Protein AF-A0A7S3UGG8-F1 (afdb_monomer_lite)

Secondary structure (DSSP, 8-state):
-------S--HHHHHHT---PPPP---------SBTTB-EEEEEEEETTEEEEEEE--TTSGGGGGGGG-EETTEE---HHHHHHHHHHHHHHS--SS-------------

Organism: NCBI:txid88271

pLDDT: mean 82.66, std 14.95, range [39.47, 97.5]

Sequence (111 aa):
GGCHAKEVFGRAELAATLRKVPIGRSRYWVVPSPHPLVGRFLGSRSSVGNAAAVYETQLGAPSLAFLFDHKVRGRSLFPATGFLESALAASKTSVASSPRHVGLGDVSISS

Foldseek 3Di:
DDDDPDDPDDVVVVVVPDDDDDDPPDDDDDDDDLDQLFADWPDWDDDVPDIDTDTDHDCPDPVNVVQQVCDDPNGRDRDPVSVVVSQVSVVVVDDDPDDDDRDDDDDDDDD

InterPro domains:
  IPR049552 Polyketide synthase, dehydratase domain, N-terminal [PF21089] (35-109)
  IPR049900 Polyketide synthase, dehydratase domain [PS52019] (35-111)

Radius of gyration: 26.69 Å; chains: 1; bounding box: 82×51×42 Å

Structure (mmCIF, N/CA/C/O backbone):
data_AF-A0A7S3UGG8-F1
#
_entry.id   AF-A0A7S3UGG8-F1
#
loop_
_atom_site.group_PDB
_atom_site.id
_atom_site.type_symbol
_atom_site.label_atom_id
_atom_site.label_alt_id
_atom_site.label_comp_id
_atom_site.label_asym_id
_atom_site.label_entity_id
_atom_site.label_seq_id
_atom_site.pdbx_PDB_ins_code
_atom_site.Cartn_x
_atom_site.Cartn_y
_atom_site.Cartn_z
_atom_site.occupancy
_atom_site.B_iso_or_equiv
_atom_site.auth_seq_id
_atom_site.auth_comp_id
_atom_site.auth_asym_id
_atom_site.auth_atom_id
_atom_site.pdbx_PDB_model_num
ATOM 1 N N . GLY A 1 1 ? 72.129 33.702 8.381 1.00 41.34 1 GLY A N 1
ATOM 2 C CA . GLY A 1 1 ? 71.452 32.432 8.065 1.00 41.34 1 GLY A CA 1
ATOM 3 C C . GLY A 1 1 ? 70.018 32.739 7.714 1.00 41.34 1 GLY A C 1
ATOM 4 O O . GLY A 1 1 ? 69.275 33.110 8.606 1.00 41.34 1 GLY A O 1
ATOM 5 N N . GLY A 1 2 ? 69.665 32.708 6.429 1.00 39.47 2 GLY A N 1
ATOM 6 C CA . GLY A 1 2 ? 68.315 33.023 5.956 1.00 39.47 2 GLY A CA 1
ATOM 7 C C . GLY A 1 2 ? 67.540 31.742 5.665 1.00 39.47 2 GLY A C 1
ATOM 8 O O . GLY A 1 2 ? 67.835 31.043 4.698 1.00 39.47 2 GLY A O 1
ATOM 9 N N . CYS A 1 3 ? 66.584 31.432 6.531 1.00 47.00 3 CYS A N 1
ATOM 10 C CA . CYS A 1 3 ? 65.628 30.339 6.409 1.00 47.00 3 CYS A CA 1
ATOM 11 C C . CYS A 1 3 ? 64.690 30.580 5.212 1.00 47.00 3 CYS A C 1
ATOM 13 O O . CYS A 1 3 ? 63.934 31.546 5.184 1.00 47.00 3 CYS A O 1
ATOM 15 N N . HIS A 1 4 ? 64.742 29.689 4.219 1.00 42.56 4 HIS A N 1
ATOM 16 C CA . HIS A 1 4 ? 63.827 29.658 3.079 1.00 42.56 4 HIS A CA 1
ATOM 17 C C . HIS A 1 4 ? 62.654 28.719 3.384 1.00 42.56 4 HIS A C 1
ATOM 19 O O . HIS A 1 4 ? 62.724 27.525 3.107 1.00 42.56 4 HIS A O 1
ATOM 25 N N . ALA A 1 5 ? 61.563 29.254 3.929 1.00 50.47 5 ALA A N 1
ATOM 26 C CA . ALA A 1 5 ? 60.259 28.605 3.835 1.00 50.47 5 ALA A CA 1
ATOM 27 C C . ALA A 1 5 ? 59.597 29.106 2.545 1.00 50.47 5 ALA A C 1
ATOM 29 O O . ALA A 1 5 ? 59.101 30.228 2.495 1.00 50.47 5 ALA A O 1
ATOM 30 N N . LYS A 1 6 ? 59.669 28.320 1.465 1.00 51.06 6 LYS A N 1
ATOM 31 C CA . LYS A 1 6 ? 58.927 28.616 0.234 1.00 51.06 6 LYS A CA 1
ATOM 32 C C . LYS A 1 6 ? 57.551 27.966 0.340 1.00 51.06 6 LYS A C 1
ATOM 34 O O . LYS A 1 6 ? 57.455 26.748 0.452 1.00 51.06 6 LYS A O 1
ATOM 39 N N . GLU A 1 7 ? 56.513 28.797 0.346 1.00 55.31 7 GLU A N 1
ATOM 40 C CA . GLU A 1 7 ? 55.108 28.401 0.240 1.00 55.31 7 GLU A CA 1
ATOM 41 C C . GLU A 1 7 ? 54.893 27.538 -1.012 1.00 55.31 7 GLU A C 1
ATOM 43 O O . GLU A 1 7 ? 55.198 27.957 -2.127 1.00 55.31 7 GLU A O 1
ATOM 48 N N . VAL A 1 8 ? 54.376 26.321 -0.820 1.00 56.72 8 VAL A N 1
ATOM 49 C CA . VAL A 1 8 ? 54.260 25.284 -1.866 1.00 56.72 8 VAL A CA 1
ATOM 50 C C . VAL A 1 8 ? 52.933 25.351 -2.642 1.00 56.72 8 VAL A C 1
ATOM 52 O O . VAL A 1 8 ? 52.696 24.530 -3.514 1.00 56.72 8 VAL A O 1
ATOM 55 N N . PHE A 1 9 ? 52.054 26.329 -2.409 1.00 54.84 9 PHE A N 1
ATOM 56 C CA . PHE A 1 9 ? 50.751 26.349 -3.092 1.00 54.84 9 PHE A CA 1
ATOM 57 C C . PHE A 1 9 ? 50.391 27.725 -3.648 1.00 54.84 9 PHE A C 1
ATOM 59 O O . PHE A 1 9 ? 49.642 28.501 -3.054 1.00 54.84 9 PHE A O 1
ATOM 66 N N . GLY A 1 10 ? 50.894 28.007 -4.851 1.00 54.00 10 GLY A N 1
ATOM 67 C CA . GLY A 1 10 ? 50.398 29.102 -5.675 1.00 54.00 10 GLY A CA 1
ATOM 68 C C . GLY A 1 10 ? 48.967 28.812 -6.136 1.00 54.00 10 GLY A C 1
ATOM 69 O O . GLY A 1 10 ? 48.717 27.841 -6.846 1.00 54.00 10 GLY A O 1
ATOM 70 N N . ARG A 1 11 ? 48.011 29.680 -5.778 1.00 56.44 11 ARG A N 1
ATOM 71 C CA . ARG A 1 11 ? 46.580 29.576 -6.158 1.00 56.44 11 ARG A CA 1
ATOM 72 C C . ARG A 1 11 ? 46.342 29.380 -7.666 1.00 56.44 11 ARG A C 1
ATOM 74 O O . ARG A 1 11 ? 45.307 28.844 -8.049 1.00 56.44 11 ARG A O 1
ATOM 81 N N . ALA A 1 12 ? 47.286 29.802 -8.509 1.00 55.72 12 ALA A N 1
ATOM 82 C CA . ALA A 1 12 ? 47.228 29.664 -9.964 1.00 55.72 12 ALA A CA 1
ATOM 83 C C . ALA A 1 12 ? 47.411 28.213 -10.455 1.00 55.72 12 ALA A C 1
ATOM 85 O O . ALA A 1 12 ? 46.827 27.829 -11.465 1.00 55.72 12 ALA A O 1
ATOM 86 N N . GLU A 1 13 ? 48.172 27.392 -9.731 1.00 55.06 13 GLU A N 1
ATOM 87 C CA . GLU A 1 13 ? 48.487 26.013 -10.129 1.00 55.06 13 GLU A CA 1
ATOM 88 C C . GLU A 1 13 ? 47.308 25.056 -9.869 1.00 55.06 13 GLU A C 1
ATOM 90 O O . GLU A 1 13 ? 47.064 24.108 -10.620 1.00 55.06 13 GLU A O 1
ATOM 95 N N . LEU A 1 14 ? 46.493 25.378 -8.857 1.00 56.66 14 LEU A N 1
ATOM 96 C CA . LEU A 1 14 ? 45.287 24.628 -8.504 1.00 56.66 14 LEU A CA 1
ATOM 97 C C . LEU A 1 14 ? 44.181 24.752 -9.569 1.00 56.66 14 LEU A C 1
ATOM 99 O O . LEU A 1 14 ? 43.412 23.822 -9.783 1.00 56.66 14 LEU A O 1
ATOM 103 N N . ALA A 1 15 ? 44.091 25.895 -10.257 1.00 60.56 15 ALA A N 1
ATOM 104 C CA . ALA A 1 15 ? 43.083 26.119 -11.295 1.00 60.56 15 ALA A CA 1
ATOM 105 C C . ALA A 1 15 ? 43.408 25.367 -12.598 1.00 60.56 15 ALA A C 1
ATOM 107 O O . ALA A 1 15 ? 42.500 24.901 -13.284 1.00 60.56 15 ALA A O 1
ATOM 108 N N . ALA A 1 16 ? 44.698 25.206 -12.916 1.00 62.28 16 ALA A N 1
ATOM 109 C CA . ALA A 1 16 ? 45.163 24.530 -14.129 1.00 62.28 16 ALA A CA 1
ATOM 110 C C . ALA A 1 16 ? 44.977 22.999 -14.089 1.00 62.28 16 ALA A C 1
ATOM 112 O O . ALA A 1 16 ? 44.969 22.344 -15.130 1.00 62.28 16 ALA A O 1
ATOM 113 N N . THR A 1 17 ? 44.798 22.422 -12.898 1.00 68.00 17 THR A N 1
ATOM 114 C CA . THR A 1 17 ? 44.623 20.976 -12.682 1.00 68.00 17 THR A CA 1
ATOM 115 C C . THR A 1 17 ? 43.159 20.534 -12.603 1.00 68.00 17 THR A C 1
ATOM 117 O O . THR A 1 17 ? 42.872 19.337 -12.692 1.00 68.00 17 THR A O 1
ATOM 120 N N . LEU A 1 18 ? 42.206 21.469 -12.503 1.00 75.12 18 LEU A N 1
ATOM 121 C CA . LEU A 1 18 ? 40.781 21.147 -12.443 1.00 75.12 18 LEU A CA 1
ATOM 122 C C . LEU A 1 18 ? 40.245 20.751 -13.825 1.00 75.12 18 LEU A C 1
ATOM 124 O O . LEU A 1 18 ? 39.810 21.579 -14.625 1.00 75.12 18 LEU A O 1
ATOM 128 N N . ARG A 1 19 ? 40.214 19.443 -14.098 1.00 78.75 19 ARG A N 1
ATOM 129 C CA . ARG A 1 19 ? 39.433 18.903 -15.217 1.00 78.75 19 ARG A CA 1
ATOM 130 C C . ARG A 1 19 ? 37.944 18.994 -14.894 1.00 78.75 19 ARG A C 1
ATOM 132 O O . ARG A 1 19 ? 37.480 18.460 -13.889 1.00 78.75 19 ARG A O 1
ATOM 139 N N . LYS A 1 20 ? 37.172 19.608 -15.792 1.00 80.38 20 LYS A N 1
ATOM 140 C CA . LYS A 1 20 ? 35.707 19.558 -15.753 1.00 80.38 20 LYS A CA 1
ATOM 141 C C . LYS A 1 20 ? 35.261 18.116 -15.995 1.00 80.38 20 LYS A C 1
ATOM 143 O O . LYS A 1 20 ? 35.411 17.601 -17.101 1.00 80.38 20 LYS A O 1
ATOM 148 N N . VAL A 1 21 ? 34.724 17.466 -14.967 1.00 82.25 21 VAL A N 1
ATOM 149 C CA . VAL A 1 21 ? 34.116 16.140 -15.118 1.00 82.25 21 VAL A CA 1
ATOM 150 C C . VAL A 1 21 ? 32.869 16.293 -15.997 1.00 82.25 21 VAL A C 1
ATOM 152 O O . VAL A 1 21 ? 32.049 17.178 -15.725 1.00 82.25 21 VAL A O 1
ATOM 155 N N . PRO A 1 22 ? 32.710 15.494 -17.069 1.00 83.06 22 PRO A N 1
ATOM 156 C CA . PRO A 1 22 ? 31.497 15.536 -17.867 1.00 83.06 22 PRO A CA 1
ATOM 157 C C . PRO A 1 22 ? 30.323 15.122 -16.982 1.00 83.06 22 PRO A C 1
ATOM 159 O O . PRO A 1 22 ? 30.276 14.005 -16.471 1.00 83.06 22 PRO A O 1
ATOM 162 N N . ILE A 1 23 ? 29.371 16.034 -16.787 1.00 83.62 23 ILE A N 1
ATOM 163 C CA . ILE A 1 23 ? 28.135 15.691 -16.095 1.00 83.62 23 ILE A CA 1
ATOM 164 C C . ILE A 1 23 ? 27.283 14.862 -17.062 1.00 83.62 23 ILE A C 1
ATOM 166 O O . ILE A 1 23 ? 26.986 15.295 -18.179 1.00 83.62 23 ILE A O 1
ATOM 170 N N . GLY A 1 24 ? 26.929 13.641 -16.665 1.00 86.38 24 GLY A N 1
ATOM 171 C CA . GLY A 1 24 ? 26.004 12.815 -17.434 1.00 86.38 24 GLY A CA 1
ATOM 172 C C . GLY A 1 24 ? 24.653 13.521 -17.536 1.00 86.38 24 GLY A C 1
ATOM 173 O O . GLY A 1 24 ? 24.070 13.905 -16.523 1.00 86.38 24 GLY A O 1
ATOM 174 N N . ARG A 1 25 ? 24.150 13.731 -18.757 1.00 85.44 25 ARG A N 1
ATOM 175 C CA . ARG A 1 25 ? 22.840 14.361 -18.981 1.00 85.44 25 ARG A CA 1
ATOM 176 C C . ARG A 1 25 ? 21.730 13.331 -18.790 1.00 85.44 25 ARG A C 1
ATOM 178 O O . ARG A 1 25 ? 21.193 12.805 -19.759 1.00 85.44 25 ARG A O 1
ATOM 185 N N . SER A 1 26 ? 21.381 13.071 -17.537 1.00 88.38 26 SER A N 1
ATOM 186 C CA . SER A 1 26 ? 20.188 12.304 -17.177 1.00 88.38 26 SER A CA 1
ATOM 187 C C . SER A 1 26 ? 19.026 13.251 -16.890 1.00 88.38 26 SER A C 1
ATOM 189 O O . SER A 1 26 ? 19.201 14.311 -16.290 1.00 88.38 26 SER A O 1
ATOM 191 N N . ARG A 1 27 ? 17.826 12.889 -17.351 1.00 88.50 27 ARG A N 1
ATOM 192 C CA . ARG A 1 27 ? 16.606 13.642 -17.046 1.00 88.50 27 ARG A CA 1
ATOM 193 C C . ARG A 1 27 ? 16.079 13.198 -15.686 1.00 88.50 27 ARG A C 1
ATOM 195 O O . ARG A 1 27 ? 15.719 12.035 -15.535 1.00 88.50 27 ARG A O 1
ATOM 202 N N . TYR A 1 28 ? 16.002 14.128 -14.742 1.00 87.81 28 TYR A N 1
ATOM 203 C CA . TYR A 1 28 ? 15.392 13.917 -13.432 1.00 87.81 28 TYR A CA 1
ATOM 204 C C . TYR A 1 28 ? 14.126 14.765 -13.352 1.00 87.81 28 TYR A C 1
ATOM 206 O O . TYR A 1 28 ? 14.198 15.990 -13.407 1.00 87.81 28 TYR A O 1
ATOM 214 N N . TRP A 1 29 ? 12.972 14.108 -13.262 1.00 89.62 29 TRP A N 1
ATOM 215 C CA . TRP A 1 29 ? 11.668 14.754 -13.130 1.00 89.62 29 TRP A CA 1
ATOM 216 C C . TRP A 1 29 ? 11.025 14.325 -11.818 1.00 89.62 29 TRP A C 1
ATOM 218 O O . TRP A 1 29 ? 11.117 13.158 -11.439 1.00 89.62 29 TRP A O 1
ATOM 228 N N . VAL A 1 30 ? 10.349 15.256 -11.145 1.00 88.12 30 VAL A N 1
ATOM 229 C CA . VAL A 1 30 ? 9.480 14.921 -10.016 1.00 88.12 30 VAL A CA 1
ATOM 230 C C . VAL A 1 30 ? 8.153 14.442 -10.593 1.00 88.12 30 VAL A C 1
ATOM 232 O O . VAL A 1 30 ? 7.461 15.199 -11.269 1.00 88.12 30 VAL A O 1
ATOM 235 N N . VAL A 1 31 ? 7.817 13.179 -10.347 1.00 84.75 31 VAL A N 1
ATOM 236 C CA . VAL A 1 31 ? 6.511 12.601 -10.678 1.00 84.75 31 VAL A CA 1
ATOM 237 C C . VAL A 1 31 ? 5.709 12.403 -9.391 1.00 84.75 31 VAL A C 1
ATOM 239 O O . VAL A 1 31 ? 6.304 12.084 -8.358 1.00 84.75 31 VAL A O 1
ATOM 242 N N . PRO A 1 32 ? 4.381 12.613 -9.410 1.00 83.44 32 PRO A N 1
ATOM 243 C CA . PRO A 1 32 ? 3.549 12.331 -8.249 1.00 83.44 32 PRO A CA 1
ATOM 244 C C . PRO A 1 32 ? 3.583 10.836 -7.916 1.00 83.44 32 PRO A C 1
ATOM 246 O O . PRO A 1 32 ? 3.772 9.996 -8.799 1.00 83.44 32 PRO A O 1
ATOM 249 N N . SER A 1 33 ? 3.369 10.504 -6.639 1.00 85.25 33 SER A N 1
ATOM 250 C CA . SER A 1 33 ? 3.172 9.106 -6.251 1.00 85.25 33 SER A CA 1
ATOM 251 C C . SER A 1 33 ? 1.932 8.550 -6.966 1.00 85.25 33 SER A C 1
ATOM 253 O O . SER A 1 33 ? 0.889 9.209 -6.934 1.00 85.25 33 SER A O 1
ATOM 255 N N . PRO A 1 34 ? 2.011 7.364 -7.595 1.00 86.38 34 PRO A N 1
ATOM 256 C CA . PRO A 1 34 ? 0.878 6.781 -8.306 1.00 86.38 34 PRO A CA 1
ATOM 257 C C . PRO A 1 34 ? -0.267 6.407 -7.3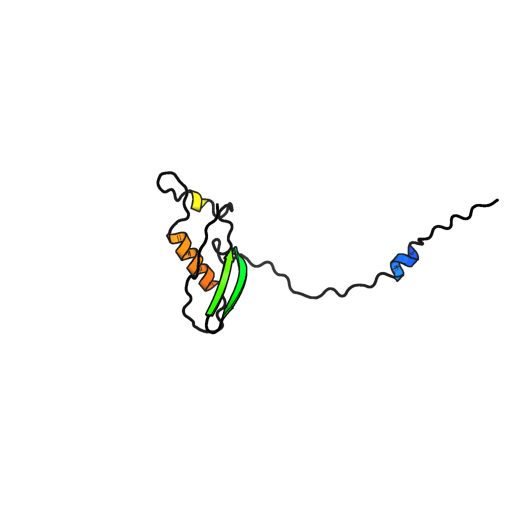57 1.00 86.38 34 PRO A C 1
ATOM 259 O O . PRO A 1 34 ? -1.429 6.459 -7.758 1.00 86.38 34 PRO A O 1
ATOM 262 N N . HIS A 1 35 ? 0.041 6.037 -6.108 1.00 93.12 35 HIS A N 1
ATOM 263 C CA . HIS A 1 35 ? -0.963 5.666 -5.118 1.00 93.12 35 HIS A CA 1
ATOM 264 C C . HIS A 1 35 ? -0.445 5.838 -3.673 1.00 93.12 35 HIS A C 1
ATOM 266 O O . HIS A 1 35 ? 0.681 5.434 -3.391 1.00 93.12 35 HIS A O 1
ATOM 272 N N . PRO A 1 36 ? -1.234 6.360 -2.710 1.00 93.19 36 PRO A N 1
ATOM 273 C CA . PRO A 1 36 ? -0.779 6.567 -1.327 1.00 93.19 36 PRO A CA 1
ATOM 274 C C . PRO A 1 36 ? -0.306 5.299 -0.603 1.00 93.19 36 PRO A C 1
ATOM 276 O O . PRO A 1 36 ? 0.583 5.376 0.238 1.00 93.19 36 PRO A O 1
ATOM 279 N N . LEU A 1 37 ? -0.883 4.138 -0.937 1.00 94.50 37 LEU A N 1
ATOM 280 C CA . LEU A 1 37 ? -0.499 2.837 -0.370 1.00 94.50 37 LEU A CA 1
ATOM 281 C C . LEU A 1 37 ? 0.633 2.125 -1.138 1.00 94.50 37 LEU A C 1
ATOM 283 O O . LEU A 1 37 ? 1.048 1.039 -0.737 1.00 94.50 37 LEU A O 1
ATOM 287 N N . VAL A 1 38 ? 1.157 2.725 -2.213 1.00 94.19 38 VAL A N 1
ATOM 288 C CA . VAL A 1 38 ? 2.276 2.189 -3.008 1.00 94.19 38 VAL A CA 1
ATOM 289 C C . VAL A 1 38 ? 3.368 3.247 -3.104 1.00 94.19 38 VAL A C 1
ATOM 291 O O . VAL A 1 38 ? 3.290 4.174 -3.905 1.00 94.19 38 VAL A O 1
ATOM 294 N N . GLY A 1 39 ? 4.381 3.116 -2.254 1.00 92.81 39 GLY A N 1
ATOM 295 C CA . GLY A 1 39 ? 5.484 4.060 -2.159 1.00 92.81 39 GLY A CA 1
ATOM 296 C C . GLY A 1 39 ? 6.712 3.635 -2.959 1.00 92.81 39 GLY A C 1
ATOM 297 O O . GLY A 1 39 ? 6.716 3.568 -4.188 1.00 92.81 39 GLY A O 1
ATOM 298 N N . ARG A 1 40 ? 7.802 3.399 -2.235 1.00 92.12 40 ARG A N 1
ATOM 299 C CA . ARG A 1 40 ? 9.128 3.134 -2.782 1.00 92.12 40 ARG A CA 1
ATOM 300 C C . ARG A 1 40 ? 9.149 1.788 -3.502 1.00 92.12 40 ARG A C 1
ATOM 302 O O . ARG A 1 40 ? 8.797 0.764 -2.926 1.00 92.12 40 ARG A O 1
ATOM 309 N N . PHE A 1 41 ? 9.617 1.780 -4.746 1.00 92.25 41 PHE A N 1
ATOM 310 C CA . PHE A 1 41 ? 9.924 0.547 -5.464 1.00 92.25 41 PHE A CA 1
ATOM 311 C C . PHE A 1 41 ? 11.279 0.011 -4.993 1.00 92.25 41 PHE A C 1
ATOM 313 O O . PHE A 1 41 ? 12.299 0.682 -5.150 1.00 92.25 41 PHE A O 1
ATOM 320 N N . LEU A 1 42 ? 11.287 -1.184 -4.402 1.00 92.19 42 LEU A N 1
ATOM 321 C CA . LEU A 1 42 ? 12.503 -1.827 -3.894 1.00 92.19 42 LEU A CA 1
ATOM 322 C C . LEU A 1 42 ? 13.207 -2.681 -4.953 1.00 92.19 42 LEU A C 1
ATOM 324 O O . LEU A 1 42 ? 14.379 -3.015 -4.798 1.00 92.19 42 LEU A O 1
ATOM 328 N N . GLY A 1 43 ? 12.512 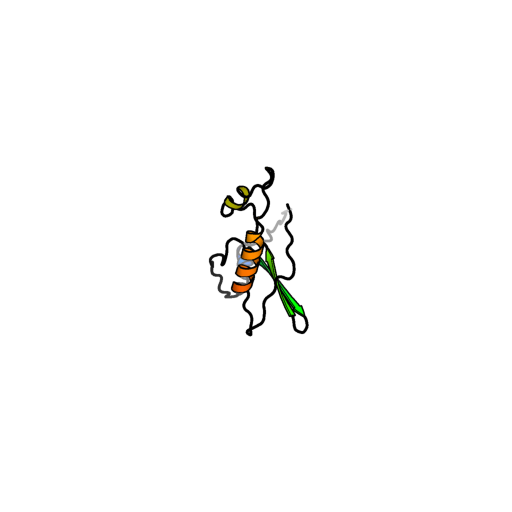-3.020 -6.037 1.00 89.75 43 GLY A N 1
ATOM 329 C CA . GLY A 1 43 ? 13.070 -3.772 -7.151 1.00 89.75 43 GLY A CA 1
ATOM 330 C C . GLY A 1 43 ? 12.125 -4.842 -7.678 1.00 89.75 43 GLY A C 1
ATOM 331 O O . GLY A 1 43 ? 11.021 -5.050 -7.172 1.00 89.75 43 GLY A O 1
ATOM 332 N N . SER A 1 44 ? 12.586 -5.526 -8.723 1.00 88.06 44 SER A N 1
ATOM 333 C CA . SER A 1 44 ? 11.901 -6.671 -9.313 1.00 88.06 44 SER A CA 1
ATOM 334 C C . SER A 1 44 ? 12.769 -7.917 -9.191 1.00 88.06 44 SER A C 1
ATOM 336 O O . SER A 1 44 ? 13.977 -7.865 -9.425 1.00 88.06 44 SER A O 1
ATOM 338 N N . ARG A 1 45 ? 12.155 -9.044 -8.834 1.00 84.62 45 ARG A N 1
ATOM 339 C CA . ARG A 1 45 ? 12.760 -10.376 -8.882 1.00 84.62 45 ARG A CA 1
ATOM 340 C C . ARG A 1 45 ? 12.174 -11.115 -10.074 1.00 84.62 45 ARG A C 1
ATOM 342 O O . ARG A 1 45 ? 10.960 -11.270 -10.150 1.00 84.62 45 ARG A O 1
ATOM 349 N N . SER A 1 46 ? 13.022 -11.574 -10.987 1.00 82.00 46 SER A N 1
ATOM 350 C CA . SER A 1 46 ? 12.601 -12.350 -12.156 1.00 82.00 46 SER A CA 1
ATOM 351 C C . SER A 1 46 ? 13.099 -13.787 -12.037 1.00 82.00 46 SER A C 1
ATOM 353 O O . SER A 1 46 ? 14.267 -14.021 -11.738 1.00 82.00 46 SER A O 1
ATOM 355 N N . SER A 1 47 ? 12.205 -14.739 -12.270 1.00 80.19 47 SER A N 1
ATOM 356 C CA . SER A 1 47 ? 12.462 -16.169 -12.420 1.00 80.19 47 SER A CA 1
ATOM 357 C C . SER A 1 47 ? 11.789 -16.653 -13.707 1.00 80.19 47 SER A C 1
ATOM 359 O O . SER A 1 47 ? 10.932 -15.966 -14.270 1.00 80.19 47 SER A O 1
ATOM 361 N N . VAL A 1 48 ? 12.164 -17.834 -14.202 1.00 78.06 48 VAL A N 1
ATOM 362 C CA . VAL A 1 48 ? 11.567 -18.411 -15.415 1.00 78.06 48 VAL A CA 1
ATOM 363 C C . VAL A 1 48 ? 10.045 -18.482 -15.243 1.00 78.06 48 VAL A C 1
ATOM 365 O O . VAL A 1 48 ? 9.532 -19.202 -14.392 1.00 78.06 48 VAL A O 1
ATOM 368 N N . GLY 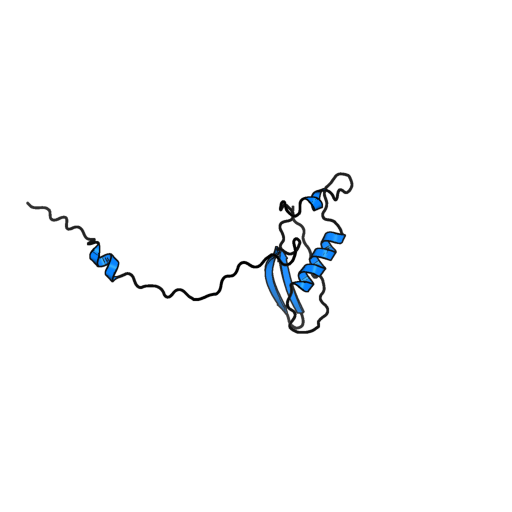A 1 49 ? 9.322 -17.684 -16.033 1.00 73.25 49 GLY A N 1
ATOM 369 C CA . GLY A 1 49 ? 7.859 -17.608 -16.008 1.00 73.25 49 GLY A CA 1
ATOM 370 C C . GLY A 1 49 ? 7.242 -16.642 -14.986 1.00 73.25 49 GLY A C 1
ATOM 371 O O . GLY A 1 49 ? 6.060 -16.338 -15.131 1.00 73.25 49 GLY A O 1
ATOM 372 N N . ASN A 1 50 ? 7.998 -16.093 -14.026 1.00 76.06 50 ASN A N 1
ATOM 373 C CA . ASN A 1 50 ? 7.447 -15.256 -12.953 1.00 76.06 50 ASN A CA 1
ATOM 374 C C . ASN A 1 50 ? 8.305 -14.011 -12.674 1.00 76.06 50 ASN A C 1
ATOM 376 O O . ASN A 1 50 ? 9.512 -14.115 -12.491 1.00 76.06 50 ASN A O 1
ATOM 380 N N . ALA A 1 51 ? 7.676 -12.839 -12.605 1.00 85.00 51 ALA A N 1
ATOM 381 C CA . ALA A 1 51 ? 8.323 -11.591 -12.219 1.00 85.00 51 ALA A CA 1
ATOM 382 C C . ALA A 1 51 ? 7.548 -10.963 -11.057 1.00 85.00 51 ALA A C 1
ATOM 384 O O . ALA A 1 51 ? 6.332 -10.808 -11.135 1.00 85.00 51 ALA A O 1
ATOM 385 N N . ALA A 1 52 ? 8.255 -10.593 -9.992 1.00 87.81 52 ALA A N 1
ATOM 386 C CA . ALA A 1 52 ? 7.681 -10.033 -8.779 1.00 87.81 52 ALA A CA 1
ATOM 387 C C . ALA A 1 52 ? 8.251 -8.640 -8.517 1.00 87.81 52 ALA A C 1
ATOM 389 O O . ALA A 1 52 ? 9.452 -8.497 -8.300 1.00 87.81 52 ALA A O 1
ATOM 390 N N . ALA A 1 53 ? 7.386 -7.631 -8.493 1.00 90.81 53 ALA A N 1
ATOM 391 C CA . ALA A 1 53 ? 7.718 -6.281 -8.058 1.00 90.81 53 ALA A CA 1
ATOM 392 C C . ALA A 1 53 ? 7.516 -6.152 -6.542 1.00 90.81 53 ALA A C 1
ATOM 394 O O . ALA A 1 53 ? 6.523 -6.644 -6.007 1.00 90.81 53 ALA A O 1
ATOM 395 N N . VAL A 1 54 ? 8.448 -5.492 -5.853 1.00 92.50 54 VAL A N 1
ATOM 396 C CA . VAL A 1 54 ? 8.357 -5.236 -4.410 1.00 92.50 54 VAL A CA 1
ATOM 397 C C . VAL A 1 54 ? 8.228 -3.738 -4.169 1.00 92.50 54 VAL A C 1
ATOM 399 O O . VAL A 1 54 ? 9.045 -2.948 -4.649 1.00 92.50 54 VAL A O 1
ATOM 402 N N . TYR A 1 55 ? 7.206 -3.368 -3.403 1.00 94.06 55 TYR A N 1
ATOM 403 C CA . TYR A 1 55 ? 6.924 -1.994 -3.009 1.00 94.06 55 TYR A CA 1
ATOM 404 C C . TYR A 1 55 ? 6.888 -1.877 -1.490 1.00 94.06 55 TYR A C 1
ATOM 406 O O . TYR A 1 55 ? 6.512 -2.817 -0.794 1.00 94.06 55 TYR A O 1
ATOM 414 N N . GLU A 1 56 ? 7.251 -0.703 -0.994 1.00 94.31 56 GLU A N 1
ATOM 415 C CA . GLU A 1 56 ? 7.255 -0.369 0.424 1.00 94.31 56 GLU A CA 1
ATOM 416 C C . GLU A 1 56 ? 6.587 0.987 0.641 1.00 94.31 56 GLU A C 1
ATOM 418 O O . GLU A 1 56 ? 6.817 1.941 -0.107 1.00 94.31 56 GLU A O 1
ATOM 423 N N . THR A 1 57 ? 5.781 1.086 1.694 1.00 94.50 57 THR A N 1
ATOM 424 C CA . THR A 1 57 ? 5.045 2.305 2.027 1.00 94.50 57 THR A CA 1
ATOM 425 C C . THR A 1 57 ? 5.112 2.564 3.524 1.00 94.50 57 THR A C 1
ATOM 427 O O . THR A 1 57 ? 4.866 1.665 4.325 1.00 94.50 57 THR A O 1
ATOM 430 N N . GLN A 1 58 ? 5.385 3.813 3.904 1.00 94.31 58 GLN A N 1
ATOM 431 C CA . GLN A 1 58 ? 5.364 4.244 5.300 1.00 94.31 58 GLN A CA 1
ATOM 432 C C . GLN A 1 58 ? 3.929 4.542 5.747 1.00 94.31 58 GLN A C 1
ATOM 434 O O . GLN A 1 58 ? 3.366 5.576 5.390 1.00 94.31 58 GLN A O 1
ATOM 439 N N . LEU A 1 59 ? 3.348 3.660 6.563 1.00 93.81 59 LEU A N 1
ATOM 440 C CA . LEU A 1 59 ? 1.957 3.793 7.025 1.00 93.81 59 LEU A CA 1
ATOM 441 C C . LEU A 1 59 ? 1.752 4.928 8.044 1.00 93.81 59 LEU A C 1
ATOM 443 O O . LEU A 1 59 ? 0.643 5.429 8.184 1.00 93.81 59 LEU A O 1
ATOM 447 N N . GLY A 1 60 ? 2.816 5.372 8.720 1.00 92.94 60 GLY A N 1
ATOM 448 C CA . GLY A 1 60 ? 2.779 6.489 9.674 1.00 92.94 60 GLY A CA 1
ATOM 449 C C . GLY A 1 60 ? 2.807 7.889 9.045 1.00 92.94 60 GLY A C 1
ATOM 450 O O . GLY A 1 60 ? 2.961 8.872 9.766 1.00 92.94 60 GLY A O 1
ATOM 451 N N . ALA A 1 61 ? 2.722 8.009 7.718 1.00 93.00 61 ALA A N 1
ATOM 452 C CA . ALA A 1 61 ? 2.722 9.308 7.050 1.00 93.00 61 ALA A CA 1
ATOM 453 C C . ALA A 1 61 ? 1.435 10.106 7.367 1.00 93.00 61 ALA A C 1
ATOM 455 O O . ALA A 1 61 ? 0.354 9.517 7.388 1.00 93.00 61 ALA A O 1
ATOM 456 N N . PRO A 1 62 ? 1.496 11.446 7.525 1.00 94.50 62 PRO A N 1
ATOM 457 C CA . PRO A 1 62 ? 0.308 12.265 7.802 1.00 94.50 62 PRO A CA 1
ATOM 458 C C . PRO A 1 62 ? -0.820 12.116 6.771 1.00 94.50 62 PRO A C 1
ATOM 460 O O . PRO A 1 62 ? -1.994 12.181 7.122 1.00 94.50 62 PRO A O 1
ATOM 463 N N . SER A 1 63 ? -0.483 11.859 5.504 1.00 92.75 63 SER A N 1
ATOM 464 C CA . SER A 1 63 ? -1.452 11.599 4.428 1.00 92.75 63 SER A CA 1
ATOM 465 C C . SER A 1 63 ? -2.266 10.313 4.619 1.00 92.75 63 SER A C 1
ATOM 467 O O . SER A 1 63 ? -3.304 10.148 3.983 1.00 92.75 63 SER A O 1
ATOM 469 N N . LEU A 1 64 ? -1.807 9.408 5.484 1.00 95.25 64 LEU A N 1
ATOM 470 C CA . LEU A 1 64 ? -2.437 8.130 5.805 1.00 95.25 64 LEU A CA 1
ATOM 471 C C . LEU A 1 64 ? -3.012 8.105 7.229 1.00 95.25 64 LEU A C 1
ATOM 473 O O . LEU A 1 64 ? -3.350 7.037 7.735 1.00 95.25 64 LEU A O 1
ATOM 477 N N . ALA A 1 65 ? -3.173 9.268 7.874 1.00 95.56 65 ALA A N 1
ATOM 478 C CA . ALA A 1 65 ? -3.679 9.361 9.245 1.00 95.56 65 ALA A CA 1
ATOM 479 C C . ALA A 1 65 ? -5.043 8.665 9.441 1.00 95.56 65 ALA A C 1
ATOM 481 O O . ALA A 1 65 ? -5.298 8.098 10.500 1.00 95.56 65 ALA A O 1
ATOM 482 N N . PHE A 1 66 ? -5.879 8.622 8.399 1.00 94.75 66 PHE A N 1
ATOM 483 C CA . PHE A 1 66 ? -7.175 7.933 8.415 1.00 94.75 66 PHE A CA 1
ATOM 484 C C . PHE A 1 66 ? -7.067 6.419 8.680 1.00 94.75 66 PHE A C 1
ATOM 486 O O . PHE A 1 66 ? -8.029 5.799 9.128 1.00 94.75 66 PHE A O 1
ATOM 493 N N . LEU A 1 67 ? -5.908 5.792 8.434 1.00 95.62 67 LEU A N 1
ATOM 494 C CA . LEU A 1 67 ? -5.699 4.376 8.752 1.00 95.62 67 LEU A CA 1
ATOM 495 C C . LEU A 1 67 ? -5.755 4.118 10.264 1.00 95.62 67 LEU A C 1
ATOM 497 O O . LEU A 1 67 ? -6.136 3.025 10.682 1.00 95.62 67 LEU A O 1
ATOM 501 N N . PHE A 1 68 ? -5.427 5.115 11.091 1.00 95.81 68 PHE A N 1
ATOM 502 C CA . PHE A 1 68 ? -5.452 4.980 12.549 1.00 95.81 68 PHE A CA 1
ATOM 503 C C . PHE A 1 68 ? -6.870 4.979 13.135 1.00 95.81 68 PHE A C 1
ATOM 505 O O . PHE A 1 68 ? -7.050 4.528 14.273 1.00 95.81 68 PHE A O 1
ATOM 512 N N . ASP A 1 69 ? -7.871 5.395 12.357 1.00 96.12 69 ASP A N 1
ATOM 513 C CA . ASP A 1 69 ? -9.283 5.332 12.741 1.00 96.12 69 ASP A CA 1
ATOM 514 C C . ASP A 1 69 ? -9.850 3.909 12.629 1.00 96.12 69 ASP A C 1
ATOM 516 O O . ASP A 1 69 ? -10.849 3.583 13.276 1.00 96.12 69 ASP A O 1
ATOM 520 N N . HIS A 1 70 ? -9.186 3.016 11.882 1.00 96.50 70 HIS A N 1
ATOM 521 C CA . HIS A 1 70 ? -9.563 1.607 11.810 1.00 96.50 70 HIS A CA 1
ATOM 522 C C . HIS A 1 70 ? -9.151 0.863 13.084 1.00 96.50 70 HIS A C 1
ATOM 524 O O . HIS A 1 70 ? -8.078 0.263 13.185 1.00 96.50 70 HIS A O 1
ATOM 530 N N . LYS A 1 71 ? -10.027 0.918 14.089 1.00 97.50 71 LYS A N 1
ATOM 531 C CA . LYS A 1 71 ? -9.799 0.308 15.398 1.00 97.50 71 LYS A CA 1
ATOM 532 C C . LYS A 1 71 ? -10.584 -0.983 15.562 1.00 97.50 71 LYS A C 1
ATOM 534 O O . LYS A 1 71 ? -11.809 -0.997 15.504 1.00 97.50 71 LYS A O 1
ATOM 539 N N . VAL A 1 72 ? -9.873 -2.054 15.894 1.00 96.81 72 VAL A N 1
ATOM 540 C CA . VAL A 1 72 ? -10.460 -3.330 16.308 1.00 96.81 72 VAL A CA 1
ATOM 541 C C . VAL A 1 72 ? -10.117 -3.537 17.772 1.00 96.81 72 VAL A C 1
ATOM 543 O O . VAL A 1 72 ? -8.945 -3.577 18.146 1.00 96.81 72 VAL A O 1
ATOM 546 N N . ARG A 1 73 ? -11.143 -3.625 18.627 1.00 96.88 73 ARG A N 1
ATOM 547 C CA . ARG A 1 73 ? -10.969 -3.744 20.088 1.00 96.88 73 ARG A CA 1
ATOM 548 C C . ARG A 1 73 ? -10.027 -2.671 20.664 1.00 96.88 73 ARG A C 1
ATOM 550 O O . ARG A 1 73 ? -9.158 -2.961 21.480 1.00 96.88 73 ARG A O 1
ATOM 557 N N . GLY A 1 74 ? -10.182 -1.431 20.194 1.00 96.06 74 GLY A N 1
ATOM 558 C CA . GLY A 1 74 ? -9.411 -0.271 20.657 1.00 96.06 74 GLY A CA 1
ATOM 559 C C . GLY A 1 74 ? -7.989 -0.151 20.099 1.00 96.06 74 GLY A C 1
ATOM 560 O O . GLY A 1 74 ? -7.325 0.840 20.385 1.00 96.06 74 GLY A O 1
ATOM 561 N N . ARG A 1 75 ? -7.519 -1.105 19.287 1.00 95.19 75 ARG A N 1
ATOM 562 C CA . ARG A 1 75 ? -6.195 -1.066 18.652 1.00 95.19 75 ARG A CA 1
ATOM 563 C C . ARG A 1 75 ? -6.328 -0.674 17.189 1.00 95.19 75 ARG A C 1
ATOM 565 O O . ARG A 1 75 ? -7.135 -1.273 16.482 1.00 95.19 75 ARG A O 1
ATOM 572 N N . SER A 1 76 ? -5.535 0.296 16.742 1.00 94.88 76 SER A N 1
ATOM 573 C CA . SER A 1 76 ? -5.439 0.631 15.321 1.00 94.88 76 SER A CA 1
ATOM 574 C C . SER A 1 76 ? -4.755 -0.517 14.585 1.00 94.88 76 SER A C 1
ATOM 576 O O . SER A 1 76 ? -3.627 -0.882 14.915 1.00 94.88 76 SER A O 1
ATOM 578 N N . LEU A 1 77 ? -5.457 -1.110 13.624 1.00 94.31 77 LEU A N 1
ATOM 579 C CA . LEU A 1 77 ? -4.940 -2.168 12.763 1.00 94.31 77 LEU A CA 1
ATOM 580 C C . LEU A 1 77 ? -5.017 -1.705 11.316 1.00 94.31 77 LEU A C 1
ATOM 582 O O . LEU A 1 77 ? -5.904 -0.938 10.946 1.00 94.31 77 LEU A O 1
ATOM 586 N N . PHE A 1 78 ? -4.113 -2.204 10.480 1.00 95.19 78 PHE A N 1
ATOM 587 C CA . PHE A 1 78 ? -4.240 -1.963 9.052 1.00 95.19 78 PHE A CA 1
ATOM 588 C C . PHE A 1 78 ? -5.508 -2.664 8.524 1.00 95.19 78 PHE A C 1
ATOM 590 O O . PHE A 1 78 ? -5.686 -3.858 8.792 1.00 95.19 78 PHE A O 1
ATOM 597 N N . PRO A 1 79 ? -6.406 -1.960 7.808 1.00 95.44 79 PRO A N 1
ATOM 598 C CA . PRO A 1 79 ? -7.659 -2.546 7.347 1.00 95.44 79 PRO A CA 1
ATOM 599 C C . PRO A 1 79 ? -7.432 -3.719 6.392 1.00 95.44 79 PRO A C 1
ATOM 601 O O . PRO A 1 79 ? -6.556 -3.664 5.529 1.00 95.44 79 PRO A O 1
ATOM 604 N N . ALA A 1 80 ? -8.305 -4.729 6.446 1.00 94.25 80 ALA A N 1
ATOM 605 C CA . ALA A 1 80 ? -8.305 -5.828 5.474 1.00 94.25 80 ALA A CA 1
ATOM 606 C C . ALA A 1 80 ? -8.413 -5.316 4.021 1.00 94.25 80 ALA A C 1
ATOM 608 O O . ALA A 1 80 ? -7.704 -5.776 3.129 1.00 94.25 80 ALA A O 1
ATOM 609 N N . THR A 1 81 ? -9.252 -4.304 3.792 1.00 95.44 81 THR A N 1
ATOM 610 C CA . THR A 1 81 ? -9.397 -3.635 2.491 1.00 95.44 81 THR A CA 1
ATOM 611 C C . THR A 1 81 ? -8.149 -2.859 2.078 1.00 95.44 81 THR A C 1
ATOM 613 O O . THR A 1 81 ? -7.883 -2.739 0.886 1.00 95.44 81 THR A O 1
ATOM 616 N N . GLY A 1 82 ? -7.347 -2.391 3.038 1.00 94.31 82 GLY A N 1
ATOM 617 C CA . GLY A 1 82 ? -6.066 -1.745 2.774 1.00 94.31 82 GLY A CA 1
ATOM 618 C C . GLY A 1 82 ? -5.085 -2.690 2.084 1.00 94.31 82 GLY A C 1
ATOM 619 O O . GLY A 1 82 ? -4.401 -2.278 1.154 1.00 94.31 82 GLY A O 1
ATOM 620 N N . PHE A 1 83 ? -5.060 -3.974 2.462 1.00 93.12 83 PHE A N 1
ATOM 621 C CA . PHE A 1 83 ? -4.234 -4.976 1.777 1.00 93.12 83 PHE A CA 1
ATOM 622 C C . PHE A 1 83 ? -4.653 -5.158 0.314 1.00 93.12 83 PHE A C 1
ATOM 624 O O . PHE A 1 83 ? -3.798 -5.203 -0.571 1.00 93.12 83 PHE A O 1
ATOM 631 N N . LEU A 1 84 ? -5.964 -5.232 0.057 1.00 93.81 84 LEU A N 1
ATOM 632 C CA . LEU A 1 84 ? -6.507 -5.383 -1.295 1.00 93.81 84 LEU A CA 1
ATOM 633 C C . LEU A 1 84 ? -6.207 -4.159 -2.165 1.00 93.81 84 LEU A C 1
ATOM 635 O O . LEU A 1 84 ? -5.786 -4.313 -3.311 1.00 93.81 84 LEU A O 1
ATOM 639 N N . GLU A 1 85 ? -6.364 -2.956 -1.614 1.00 95.00 85 GLU A N 1
ATOM 640 C CA . GLU A 1 85 ? -6.072 -1.717 -2.333 1.00 95.00 85 GLU A CA 1
ATOM 641 C C . GLU A 1 85 ? -4.576 -1.592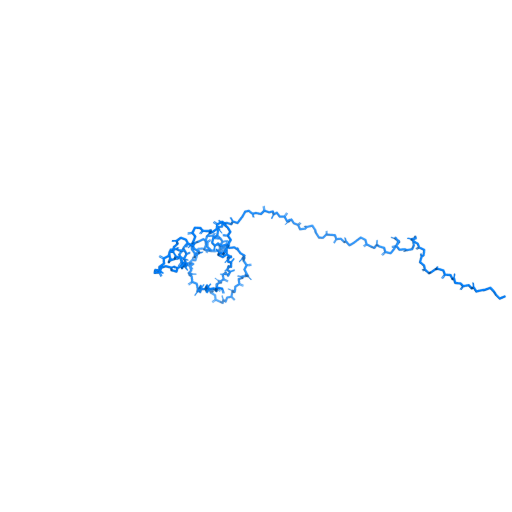 -2.648 1.00 95.00 85 GLU A C 1
ATOM 643 O O . GLU A 1 85 ? -4.215 -1.292 -3.783 1.00 95.00 85 GLU A O 1
ATOM 648 N N . SER A 1 86 ? -3.690 -1.904 -1.693 1.00 93.31 86 SER A N 1
ATOM 649 C CA . SER A 1 86 ? -2.241 -1.947 -1.933 1.00 93.31 86 SER A CA 1
ATOM 650 C C . SER A 1 86 ? -1.881 -2.909 -3.067 1.00 93.31 86 SER A C 1
ATOM 652 O O . SER A 1 86 ? -1.103 -2.555 -3.952 1.00 93.31 86 SER A O 1
ATOM 654 N N . ALA A 1 87 ? -2.471 -4.108 -3.080 1.00 91.50 87 ALA A N 1
ATOM 655 C CA . ALA A 1 87 ? -2.235 -5.107 -4.121 1.00 91.50 87 ALA A CA 1
ATOM 656 C C . ALA A 1 87 ? -2.713 -4.631 -5.502 1.00 91.50 87 ALA A C 1
ATOM 658 O O . ALA A 1 87 ? -1.993 -4.750 -6.499 1.00 91.50 87 ALA A O 1
ATOM 659 N N . LEU A 1 88 ? -3.913 -4.056 -5.566 1.00 91.75 88 LEU A N 1
ATOM 660 C CA . LEU A 1 88 ? -4.507 -3.539 -6.795 1.00 91.75 88 LEU A CA 1
ATOM 661 C C . LEU A 1 88 ? -3.726 -2.336 -7.337 1.00 91.75 88 L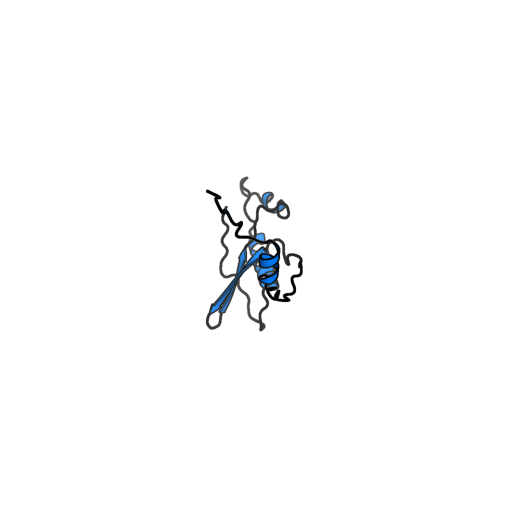EU A C 1
ATOM 663 O O . LEU A 1 88 ? -3.419 -2.283 -8.530 1.00 91.75 88 LEU A O 1
ATOM 667 N N . ALA A 1 89 ? -3.342 -1.400 -6.474 1.00 92.94 89 ALA A N 1
ATOM 668 C CA . ALA A 1 89 ? -2.530 -0.251 -6.843 1.00 92.94 89 ALA A CA 1
ATOM 669 C C . ALA A 1 89 ? -1.119 -0.655 -7.300 1.00 92.94 89 ALA A C 1
ATOM 671 O O . ALA A 1 89 ? -0.627 -0.133 -8.304 1.00 92.94 89 ALA A O 1
ATOM 672 N N . ALA A 1 90 ? -0.480 -1.619 -6.627 1.00 91.56 90 ALA A N 1
ATOM 673 C CA . ALA A 1 90 ? 0.829 -2.137 -7.029 1.00 91.56 90 ALA A CA 1
ATOM 674 C C . ALA A 1 90 ? 0.749 -2.822 -8.399 1.00 91.56 90 ALA A C 1
ATOM 676 O O . ALA A 1 90 ? 1.620 -2.621 -9.246 1.00 91.56 90 ALA A O 1
ATOM 677 N N . SER A 1 91 ? -0.340 -3.552 -8.653 1.00 89.44 91 SER A N 1
ATOM 678 C CA . SER A 1 91 ? -0.608 -4.183 -9.949 1.00 89.44 91 SER A CA 1
ATOM 679 C C . SER A 1 91 ? -0.764 -3.150 -11.066 1.00 89.44 91 SER A C 1
ATOM 681 O O . SER A 1 91 ? -0.169 -3.310 -12.125 1.00 89.44 91 SER A O 1
ATOM 683 N N . LYS A 1 92 ? -1.503 -2.057 -10.822 1.00 89.00 92 LYS A N 1
ATOM 684 C CA . LYS A 1 92 ? -1.662 -0.949 -11.785 1.00 89.00 92 LYS A CA 1
ATOM 685 C C . LYS A 1 92 ? -0.363 -0.175 -12.029 1.00 89.00 92 LYS A C 1
ATOM 687 O O . LYS A 1 92 ? -0.157 0.339 -13.123 1.00 89.00 92 LYS A O 1
ATOM 692 N N . THR A 1 93 ? 0.489 -0.072 -11.010 1.00 88.94 93 THR A N 1
ATOM 693 C CA . THR A 1 93 ? 1.783 0.628 -11.086 1.00 88.94 93 THR A CA 1
ATOM 694 C C . THR A 1 93 ? 2.849 -0.219 -11.787 1.00 88.94 93 THR A C 1
ATOM 696 O O . THR A 1 93 ? 3.772 0.314 -12.402 1.00 88.94 93 THR A O 1
ATOM 699 N N . SER A 1 94 ? 2.732 -1.545 -11.712 1.00 85.94 94 SER A N 1
ATOM 700 C CA . SER A 1 94 ? 3.664 -2.476 -12.339 1.00 85.94 94 SER A CA 1
ATOM 701 C C . SER A 1 94 ? 3.435 -2.526 -13.850 1.00 85.94 94 SER A C 1
ATOM 703 O O . SER A 1 94 ? 2.375 -2.926 -14.323 1.00 85.94 94 SER A O 1
ATOM 705 N N . VAL A 1 95 ? 4.449 -2.166 -14.636 1.00 70.00 95 VAL A N 1
ATOM 706 C CA . VAL A 1 95 ? 4.392 -2.300 -16.097 1.00 70.00 95 VAL A CA 1
ATOM 707 C C . VAL A 1 95 ? 4.663 -3.758 -16.471 1.00 70.00 95 VAL A C 1
ATOM 709 O O . VAL A 1 95 ? 5.806 -4.214 -16.440 1.00 70.00 95 VAL A O 1
ATOM 712 N N . ALA A 1 96 ? 3.620 -4.507 -16.829 1.00 64.69 96 ALA A N 1
ATOM 713 C CA . ALA A 1 96 ? 3.773 -5.833 -17.421 1.00 64.69 96 ALA A CA 1
ATOM 714 C C . ALA A 1 96 ? 3.961 -5.716 -18.944 1.00 64.69 96 ALA A C 1
ATOM 716 O O . ALA A 1 96 ? 3.169 -5.079 -19.631 1.00 64.69 96 ALA A O 1
ATOM 717 N N . SER A 1 97 ? 4.983 -6.380 -19.495 1.00 61.75 97 SER A N 1
ATOM 718 C CA . SER A 1 97 ? 5.254 -6.409 -20.946 1.00 61.75 97 SER A CA 1
ATOM 719 C C . SER A 1 97 ? 4.213 -7.203 -21.764 1.00 61.75 97 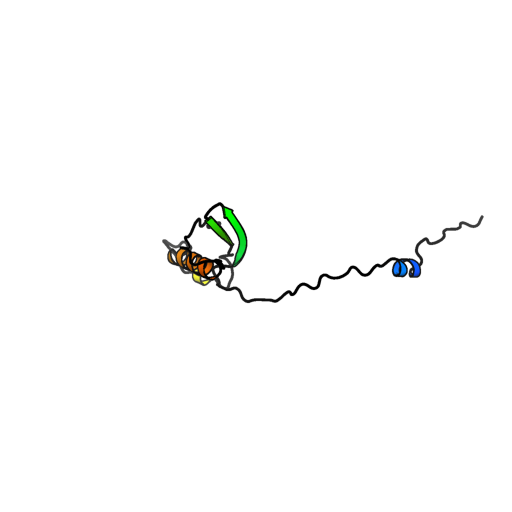SER A C 1
ATOM 721 O O . SER A 1 97 ? 4.311 -7.246 -22.987 1.00 61.75 97 SER A O 1
ATOM 723 N N . SER A 1 98 ? 3.256 -7.877 -21.120 1.00 63.94 98 SER A N 1
ATOM 724 C CA . SER A 1 98 ? 2.231 -8.726 -21.747 1.00 63.94 98 SER A CA 1
ATOM 725 C C . SER A 1 98 ? 1.037 -8.862 -20.798 1.00 63.94 98 SER A C 1
ATOM 727 O O . SER A 1 98 ? 1.263 -8.847 -19.583 1.00 63.94 98 SER A O 1
ATOM 729 N N . PRO A 1 99 ? -0.203 -9.064 -21.293 1.00 60.00 99 PRO A N 1
ATOM 730 C CA . PRO A 1 99 ? -1.324 -9.436 -20.437 1.00 60.00 99 PRO A CA 1
ATOM 731 C C . PRO A 1 99 ? -0.974 -10.734 -19.705 1.00 60.00 99 PRO A C 1
ATOM 733 O O . PRO A 1 99 ? -0.774 -11.784 -20.315 1.00 60.00 99 PRO A O 1
ATOM 736 N N . ARG A 1 100 ? -0.817 -10.631 -18.389 1.00 65.19 100 ARG A N 1
ATOM 737 C CA . ARG A 1 100 ? -0.558 -11.741 -17.475 1.00 65.19 100 ARG A CA 1
ATOM 738 C C . ARG A 1 100 ? -1.452 -11.552 -16.263 1.00 65.19 100 ARG A C 1
ATOM 740 O O . ARG A 1 100 ? -1.727 -10.420 -15.869 1.00 65.19 100 ARG A O 1
ATOM 747 N N . HIS A 1 101 ? -1.885 -12.656 -15.668 1.00 76.81 101 HIS A N 1
ATOM 748 C CA . HIS A 1 101 ? -2.504 -12.606 -14.351 1.00 76.81 101 HIS A CA 1
ATOM 749 C C . HIS A 1 101 ? -1.479 -12.056 -13.355 1.00 76.81 101 HIS A C 1
ATOM 751 O O . HIS A 1 101 ? -0.377 -12.591 -13.241 1.00 76.81 101 HIS A O 1
ATOM 757 N N . VAL A 1 102 ? -1.835 -10.972 -12.668 1.00 80.31 102 VAL A N 1
ATOM 758 C CA . VAL A 1 102 ? -1.038 -10.410 -11.575 1.00 80.31 102 VAL A CA 1
ATOM 759 C C . VAL A 1 102 ? -1.622 -10.929 -10.269 1.00 80.31 102 VAL A C 1
ATOM 761 O O . VAL A 1 102 ? -2.833 -10.868 -10.060 1.00 80.31 102 VAL A O 1
ATOM 764 N N . GLY A 1 103 ? -0.763 -11.479 -9.417 1.00 83.38 103 GLY A N 1
ATOM 765 C CA . GLY A 1 103 ? -1.126 -11.985 -8.098 1.00 83.38 103 GLY A CA 1
ATOM 766 C C . GLY A 1 103 ? -0.334 -11.283 -7.003 1.00 83.38 103 GLY A C 1
ATOM 767 O O . GLY A 1 103 ? 0.760 -10.769 -7.242 1.00 83.38 103 GLY A O 1
ATOM 768 N N . LEU A 1 104 ? -0.885 -11.285 -5.792 1.00 85.75 104 LEU A N 1
ATOM 769 C CA . LEU A 1 104 ? -0.191 -10.819 -4.598 1.00 85.75 104 LEU A CA 1
ATOM 770 C C . LEU A 1 104 ? 0.678 -11.957 -4.051 1.00 85.75 104 LEU A C 1
ATOM 772 O O . LEU A 1 104 ? 0.154 -13.017 -3.721 1.00 85.75 104 LEU A O 1
ATOM 776 N N . GLY A 1 105 ? 1.996 -11.752 -4.009 1.00 85.94 105 GLY A N 1
ATOM 777 C CA . GLY A 1 105 ? 2.945 -12.786 -3.585 1.00 85.94 105 GLY A CA 1
ATOM 778 C C . GLY A 1 105 ? 3.126 -12.867 -2.070 1.00 85.94 105 GLY A C 1
ATOM 779 O O . GLY A 1 105 ? 3.017 -13.944 -1.498 1.00 85.94 105 GLY A O 1
ATOM 780 N N . ASP A 1 106 ? 3.413 -11.733 -1.435 1.00 88.50 106 ASP A N 1
ATOM 781 C CA . ASP A 1 106 ? 3.636 -11.629 0.007 1.00 88.50 106 ASP A CA 1
ATOM 782 C C . ASP A 1 106 ? 3.306 -10.209 0.482 1.00 88.50 106 ASP A C 1
ATOM 784 O O . ASP A 1 106 ? 3.486 -9.248 -0.275 1.00 88.50 106 ASP A O 1
ATOM 788 N N . VAL A 1 107 ? 2.828 -10.079 1.722 1.00 89.94 107 VAL A N 1
ATOM 789 C CA . VAL A 1 107 ? 2.671 -8.785 2.393 1.00 89.94 107 VAL A CA 1
ATOM 790 C C . VAL A 1 107 ? 3.097 -8.898 3.847 1.00 89.94 107 VAL A C 1
ATOM 792 O O . VAL A 1 107 ? 2.478 -9.601 4.642 1.00 89.94 107 VAL A O 1
ATOM 795 N N . SER A 1 108 ? 4.098 -8.102 4.209 1.00 91.88 108 SER A N 1
ATOM 796 C CA . SER A 1 108 ? 4.540 -7.919 5.586 1.00 91.88 108 SER A CA 1
ATOM 797 C C . SER A 1 108 ? 4.169 -6.528 6.091 1.00 91.88 108 SER A C 1
ATOM 799 O O . SER A 1 108 ? 4.418 -5.534 5.407 1.00 91.88 108 SER A O 1
ATOM 801 N N . ILE A 1 109 ? 3.644 -6.447 7.314 1.00 89.12 109 ILE A N 1
ATOM 802 C CA . ILE A 1 109 ? 3.523 -5.189 8.057 1.00 89.12 109 ILE A CA 1
ATOM 803 C C . ILE A 1 109 ? 4.428 -5.283 9.273 1.00 89.12 109 ILE A C 1
ATOM 805 O O . ILE A 1 109 ? 4.260 -6.166 10.113 1.00 89.12 109 ILE A O 1
ATOM 809 N N . SER A 1 110 ? 5.374 -4.357 9.359 1.00 88.50 110 SER A N 1
ATOM 810 C CA . SER A 1 110 ? 6.217 -4.154 10.530 1.00 88.50 110 SER A CA 1
ATOM 811 C C . SER A 1 110 ? 5.783 -2.888 11.261 1.00 88.50 110 SER A C 1
ATOM 813 O O . SER A 1 110 ? 5.515 -1.869 10.621 1.00 88.50 110 SER A O 1
ATOM 815 N N . SER A 1 111 ? 5.709 -2.976 12.588 1.00 76.19 111 SER A N 1
ATOM 816 C CA . SER A 1 111 ? 5.505 -1.847 13.503 1.00 76.19 111 SER A CA 1
ATOM 817 C C . SER A 1 111 ? 6.822 -1.202 13.898 1.00 76.19 111 SER A C 1
ATOM 819 O O . SER A 1 111 ? 7.739 -1.992 14.221 1.00 76.19 111 SER A O 1
#